Protein AF-A0A9D5B618-F1 (afdb_monomer_lite)

Secondary structure (DSSP, 8-state):
-----HHHHHHHHHS--HHHHHHS-SHHHHHHHHHHHHHHHHHHHSTTS------HHHHHHHHHHHHHHHHHHHS-HHHHHHHHHHHHHTTS--S--S-PPP-HHHHHHHTT--S--HHHHHHHHHHHHHHHTT----HHHHHHHHHHHHHHHHHTT--S-HHHHTT--GGGGS--------

Foldseek 3Di:
DPDLPVVLQLVLQQDDDLVCCLPPNRNVVSLLVQLVVVLVVVCVVCVPDDPDPPPSVVSSVVSSVVSLVVSPVVYPVVSSVVSVVSNVVSVPDPEQPWDADQLVLLLVQQAPDDPPRVSNLVSVLVRLCVRQPDDADDLNSLVSVVVVVVVSSVVSRNPDPVCVNNVPDSCSNHPDDPPDPD

pLDDT: mean 80.84, std 15.53, range [34.25, 95.94]

InterPro domains:
  IPR040336 Uncharacterized GPI-anchored protein At1g61900-lke [PTHR33831] (1-176)
  IPR059003 At1g61900-like, C-terminal [PF26584] (94-167)

Sequence (182 aa):
ERTVNTSKLVEACRTVDPLKECCRPVCRPAIMDAALQISGRQMMINNDNMAGEMNHTDYLNDCKGVVYSYLSKQLSSEVANKAFRILSACKVNKVCPLTFKEPSDVIAVCKNVAAPSPTCCSSLNTYIAETQQKILITNKQAIICATQFGSMLRGGGVMTNVYELCDVDLKDFSIQGIYTYA

Radius of gyration: 23.01 Å; chains: 1; bounding box: 62×46×55 Å

Structure (mmCIF, N/CA/C/O backbone):
data_AF-A0A9D5B618-F1
#
_entry.id   AF-A0A9D5B618-F1
#
loop_
_atom_site.group_PDB
_atom_site.id
_atom_site.type_symbol
_atom_site.label_atom_id
_atom_site.label_alt_id
_atom_site.label_comp_id
_atom_site.label_asym_id
_atom_site.label_entity_id
_atom_site.label_seq_id
_atom_site.pdbx_PDB_ins_code
_atom_site.Cartn_x
_atom_site.Cartn_y
_atom_site.Cartn_z
_atom_site.occupancy
_atom_site.B_iso_or_equiv
_atom_site.auth_seq_id
_atom_site.auth_comp_id
_atom_site.auth_asym_id
_atom_site.auth_atom_id
_atom_site.pdbx_PDB_model_num
ATOM 1 N N . GLU A 1 1 ? 15.362 -16.222 -31.498 1.00 38.94 1 GLU A 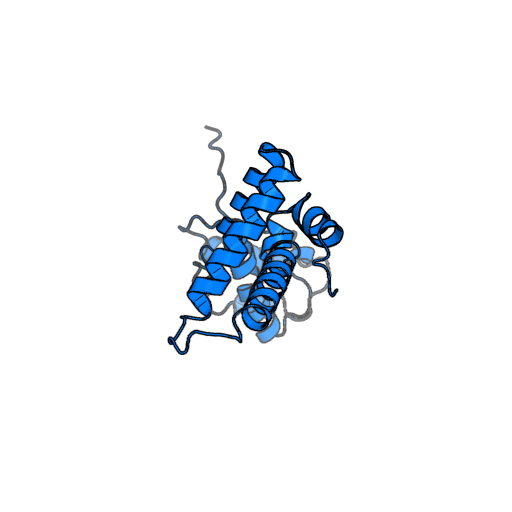N 1
ATOM 2 C CA . GLU A 1 1 ? 15.558 -14.972 -30.737 1.00 38.94 1 GLU A CA 1
ATOM 3 C C . GLU A 1 1 ? 14.492 -14.879 -29.637 1.00 38.94 1 GLU A C 1
ATOM 5 O O . GLU A 1 1 ? 13.318 -14.795 -29.966 1.00 38.94 1 GLU A O 1
ATOM 10 N N . ARG A 1 2 ? 14.825 -15.000 -28.340 1.00 52.00 2 ARG A N 1
ATOM 11 C CA . ARG A 1 2 ? 13.848 -14.701 -27.267 1.00 52.00 2 ARG A CA 1
ATOM 12 C C . ARG A 1 2 ? 13.937 -13.209 -26.965 1.00 52.00 2 ARG A C 1
ATOM 14 O O . ARG A 1 2 ? 14.786 -12.776 -26.188 1.00 52.00 2 ARG A O 1
ATOM 21 N N . THR A 1 3 ? 13.206 -12.416 -27.737 1.00 64.25 3 THR A N 1
ATOM 22 C CA . THR A 1 3 ? 13.201 -10.945 -27.703 1.00 64.25 3 THR A CA 1
ATOM 23 C C . THR A 1 3 ? 12.571 -10.459 -26.406 1.00 64.25 3 THR A C 1
ATOM 25 O O . THR A 1 3 ? 11.516 -10.958 -26.017 1.00 64.25 3 THR A O 1
ATOM 28 N N . VAL A 1 4 ? 13.229 -9.513 -25.721 1.00 77.00 4 VAL A N 1
ATOM 29 C CA . VAL A 1 4 ? 12.628 -8.835 -24.565 1.00 77.00 4 VAL A CA 1
ATOM 30 C C . VAL A 1 4 ? 11.291 -8.274 -25.024 1.00 77.00 4 VAL A C 1
ATOM 32 O O . VAL A 1 4 ? 11.236 -7.552 -26.019 1.00 77.00 4 VAL A O 1
ATOM 35 N N . ASN A 1 5 ? 10.209 -8.634 -24.336 1.00 84.69 5 ASN A N 1
ATOM 36 C CA . ASN A 1 5 ? 8.877 -8.155 -24.684 1.00 84.69 5 ASN A CA 1
ATOM 37 C C . ASN A 1 5 ? 8.730 -6.697 -24.222 1.00 84.69 5 ASN A C 1
ATOM 39 O O . ASN A 1 5 ? 8.208 -6.400 -23.145 1.00 84.69 5 ASN A O 1
ATOM 43 N N . THR A 1 6 ? 9.271 -5.790 -25.031 1.00 86.94 6 THR A N 1
ATOM 44 C CA . THR A 1 6 ? 9.358 -4.362 -24.732 1.00 86.94 6 THR A CA 1
ATOM 45 C C . THR A 1 6 ? 7.990 -3.698 -24.675 1.00 86.94 6 THR A C 1
ATOM 47 O O . THR A 1 6 ? 7.800 -2.804 -23.857 1.00 86.94 6 THR A O 1
ATOM 50 N N . SER A 1 7 ? 7.012 -4.161 -25.460 1.00 89.56 7 SER A N 1
ATOM 51 C CA . SER A 1 7 ? 5.643 -3.641 -25.400 1.00 89.56 7 SER A CA 1
ATOM 52 C C . SER A 1 7 ? 4.991 -3.943 -24.051 1.00 89.56 7 SER A C 1
ATOM 54 O O . SER A 1 7 ? 4.449 -3.036 -23.422 1.00 89.56 7 SER A O 1
ATOM 56 N N . LYS A 1 8 ? 5.126 -5.177 -23.547 1.00 89.75 8 LYS A N 1
ATOM 57 C CA . LYS A 1 8 ? 4.640 -5.555 -22.211 1.00 89.75 8 LYS A CA 1
ATOM 58 C C . LYS A 1 8 ? 5.329 -4.757 -21.100 1.00 89.75 8 LYS A C 1
ATOM 60 O O . LYS A 1 8 ? 4.670 -4.358 -20.145 1.00 89.75 8 LYS A O 1
ATOM 65 N N . LEU A 1 9 ? 6.636 -4.515 -21.223 1.00 93.00 9 LEU A N 1
ATOM 66 C CA . LEU A 1 9 ? 7.404 -3.706 -20.272 1.00 93.00 9 LEU A CA 1
ATOM 67 C C . LEU A 1 9 ? 6.923 -2.247 -20.238 1.00 93.00 9 LEU A C 1
ATOM 69 O O . LEU A 1 9 ? 6.701 -1.699 -19.159 1.00 93.00 9 LEU A O 1
ATOM 73 N N . VAL A 1 10 ? 6.761 -1.621 -21.406 1.00 93.81 10 VAL A N 1
ATOM 74 C CA . VAL A 1 10 ? 6.299 -0.230 -21.508 1.00 93.81 10 VAL A CA 1
ATOM 75 C C . VAL A 1 10 ? 4.887 -0.102 -20.947 1.00 93.81 10 VAL A C 1
ATOM 77 O O . VAL A 1 10 ? 4.643 0.795 -20.145 1.00 93.81 10 VAL A O 1
ATOM 80 N N . GLU A 1 11 ? 3.986 -1.022 -21.293 1.00 93.81 11 GLU A N 1
ATOM 81 C CA . GLU A 1 11 ? 2.605 -0.999 -20.806 1.00 93.81 11 GLU A CA 1
ATOM 82 C C . GLU A 1 11 ? 2.530 -1.159 -19.282 1.00 93.81 11 GLU A C 1
ATOM 84 O O . GLU A 1 11 ? 1.869 -0.373 -18.606 1.00 93.81 11 GLU A O 1
ATOM 89 N N . ALA A 1 12 ? 3.297 -2.097 -18.717 1.00 92.06 12 ALA A N 1
ATOM 90 C CA . ALA A 1 12 ? 3.372 -2.307 -17.272 1.00 92.06 12 ALA A CA 1
ATOM 91 C C . ALA A 1 12 ? 3.808 -1.049 -16.499 1.00 92.06 12 ALA A C 1
ATOM 93 O O . ALA A 1 12 ? 3.385 -0.848 -15.362 1.00 92.06 12 ALA A O 1
ATOM 94 N N . CYS A 1 13 ? 4.651 -0.208 -17.103 1.00 94.00 13 CYS A N 1
ATOM 95 C CA . CYS A 1 13 ? 5.250 0.960 -16.461 1.00 94.00 13 CYS A CA 1
ATOM 96 C C . CYS A 1 13 ? 4.626 2.302 -16.871 1.00 94.00 13 CYS A C 1
ATOM 98 O O . CYS A 1 13 ? 5.032 3.343 -16.353 1.00 94.00 13 CYS A O 1
ATOM 100 N N . ARG A 1 14 ? 3.640 2.302 -17.775 1.00 92.75 14 ARG A N 1
ATOM 101 C CA . ARG A 1 14 ? 3.013 3.522 -18.300 1.00 92.75 14 ARG A CA 1
ATOM 102 C C . ARG A 1 14 ? 2.123 4.214 -17.274 1.00 92.75 14 ARG A C 1
ATOM 104 O O . ARG A 1 14 ? 2.150 5.435 -17.150 1.00 92.75 14 ARG A O 1
ATOM 111 N N . THR A 1 15 ? 1.342 3.437 -16.531 1.00 89.94 15 THR A N 1
ATOM 112 C CA . THR A 1 15 ? 0.422 3.937 -15.502 1.00 89.94 15 THR A CA 1
ATOM 113 C C . THR A 1 15 ? 0.701 3.238 -14.184 1.00 89.94 15 THR A C 1
ATOM 115 O O . THR A 1 15 ? 0.054 2.256 -13.823 1.00 89.94 15 THR A O 1
ATOM 118 N N . VAL A 1 16 ? 1.697 3.744 -13.462 1.00 87.00 16 VAL A N 1
ATOM 119 C CA . VAL A 1 16 ? 2.056 3.208 -12.149 1.00 87.00 16 VAL A CA 1
ATOM 120 C C . VAL A 1 16 ? 1.209 3.897 -11.084 1.00 87.00 16 VAL A C 1
ATOM 122 O O . VAL A 1 16 ? 1.363 5.093 -10.833 1.00 87.00 16 VAL A O 1
ATOM 125 N N . ASP A 1 17 ? 0.311 3.140 -10.459 1.00 86.62 17 ASP A N 1
ATOM 126 C CA . ASP A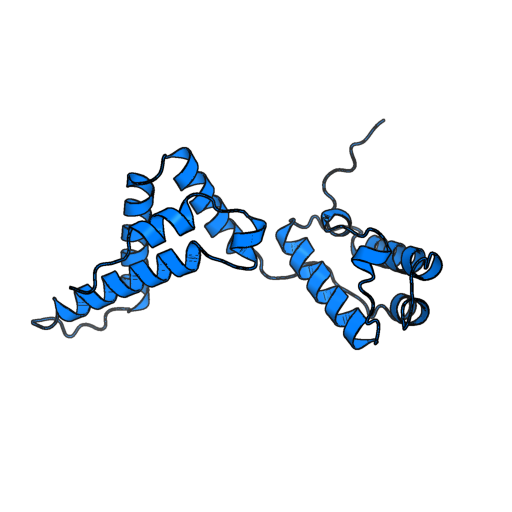 1 17 ? -0.418 3.590 -9.276 1.00 86.62 17 ASP A CA 1
ATOM 127 C C . ASP A 1 17 ? 0.420 3.319 -8.011 1.00 86.62 17 ASP A C 1
ATOM 129 O O . ASP A 1 17 ? 0.904 2.196 -7.844 1.00 86.62 17 ASP A O 1
ATOM 133 N N . PRO A 1 18 ? 0.601 4.300 -7.107 1.00 79.56 18 PRO A N 1
ATOM 134 C CA . PRO A 1 18 ? 1.427 4.125 -5.916 1.00 79.56 18 PRO A CA 1
ATOM 135 C C . PRO A 1 18 ? 0.996 2.974 -5.007 1.00 79.56 18 PRO A C 1
ATOM 137 O O . PRO A 1 18 ? 1.850 2.264 -4.481 1.00 79.56 18 PRO A O 1
ATOM 140 N N . LEU A 1 19 ? -0.309 2.775 -4.809 1.00 74.75 19 LEU A N 1
ATOM 141 C CA . LEU A 1 19 ? -0.816 1.752 -3.896 1.00 74.75 19 LEU A CA 1
ATOM 142 C C . LEU A 1 19 ? -0.730 0.369 -4.539 1.00 74.75 19 LEU A C 1
ATOM 144 O O . LEU A 1 19 ? -0.209 -0.569 -3.931 1.00 74.75 19 LEU A O 1
ATOM 148 N N . LYS A 1 20 ? -1.171 0.250 -5.797 1.00 81.81 20 LYS A N 1
ATOM 149 C CA . LYS A 1 20 ? -1.096 -1.005 -6.549 1.00 81.81 20 LYS A CA 1
ATOM 150 C C . LYS A 1 20 ? 0.348 -1.440 -6.730 1.00 81.81 20 LYS A C 1
ATOM 152 O O . LYS A 1 20 ? 0.655 -2.579 -6.415 1.00 81.81 20 LYS A O 1
ATOM 157 N N . GLU A 1 21 ? 1.251 -0.552 -7.137 1.00 84.88 21 GLU A N 1
ATOM 158 C CA . GLU A 1 21 ? 2.647 -0.930 -7.369 1.00 84.88 21 GLU A CA 1
ATOM 159 C C . GLU A 1 21 ? 3.368 -1.328 -6.073 1.00 84.88 21 GLU A C 1
ATOM 161 O O . GLU A 1 21 ? 4.253 -2.179 -6.088 1.00 84.88 21 GLU A O 1
ATOM 166 N N . CYS A 1 22 ? 2.984 -0.769 -4.924 1.00 79.75 22 CYS A N 1
ATOM 167 C CA . CYS A 1 22 ? 3.590 -1.146 -3.650 1.00 79.75 22 CYS A CA 1
ATOM 168 C C . CYS A 1 22 ? 3.033 -2.462 -3.071 1.00 79.75 22 CYS A C 1
ATOM 170 O O . CYS A 1 22 ? 3.770 -3.154 -2.366 1.00 79.75 22 CYS A O 1
ATOM 172 N N . CYS A 1 23 ? 1.771 -2.814 -3.345 1.00 75.38 23 CYS A N 1
ATOM 173 C CA . CYS A 1 23 ? 1.101 -3.990 -2.767 1.00 75.38 23 CYS A CA 1
ATOM 174 C C . CYS A 1 23 ? 0.987 -5.185 -3.732 1.00 75.38 23 CYS A C 1
ATOM 176 O O . CYS A 1 23 ? 1.040 -6.335 -3.303 1.00 75.38 23 CYS A O 1
ATOM 178 N N . ARG A 1 24 ? 0.812 -4.923 -5.028 1.00 82.12 24 ARG A N 1
ATOM 179 C CA . ARG A 1 24 ? 0.663 -5.892 -6.126 1.00 82.12 24 ARG A CA 1
ATOM 180 C C . ARG A 1 24 ? 1.450 -5.383 -7.347 1.00 82.12 24 ARG A C 1
ATOM 182 O O . ARG A 1 24 ? 0.848 -4.889 -8.300 1.00 82.12 24 ARG A O 1
ATOM 189 N N . PRO A 1 25 ? 2.791 -5.443 -7.290 1.00 84.06 25 PRO A N 1
ATOM 190 C CA . PRO A 1 25 ? 3.656 -4.770 -8.253 1.00 84.06 25 PRO A CA 1
ATOM 191 C C . PRO A 1 25 ? 3.517 -5.368 -9.658 1.00 84.06 25 PRO A C 1
ATOM 193 O O . PRO A 1 25 ? 3.459 -6.588 -9.807 1.00 84.06 25 PRO A O 1
ATOM 196 N N . VAL A 1 26 ? 3.517 -4.513 -10.685 1.00 90.19 26 VAL A N 1
ATOM 197 C CA . VAL A 1 26 ? 3.439 -4.924 -12.101 1.00 90.19 26 VAL A CA 1
ATOM 198 C C . VAL A 1 26 ? 4.614 -4.367 -12.900 1.00 90.19 26 VAL A C 1
ATOM 200 O O . VAL A 1 26 ? 5.251 -5.109 -13.650 1.00 90.19 26 VAL A O 1
ATOM 203 N N . CYS A 1 27 ? 4.973 -3.097 -12.697 1.00 92.88 27 CYS A N 1
ATOM 204 C CA . CYS A 1 27 ? 6.100 -2.481 -13.398 1.00 92.88 27 CYS A CA 1
ATOM 205 C C . CYS A 1 27 ? 7.448 -3.011 -12.887 1.00 92.88 27 CYS A C 1
ATOM 207 O O . CYS A 1 27 ? 8.338 -3.346 -13.669 1.00 92.88 27 CYS A O 1
ATOM 209 N N . ARG A 1 28 ? 7.615 -3.147 -11.567 1.00 88.94 28 ARG A N 1
ATOM 210 C CA . ARG A 1 28 ? 8.873 -3.606 -10.963 1.00 88.94 28 ARG A CA 1
ATOM 211 C C . ARG A 1 28 ? 9.274 -5.029 -11.381 1.00 88.94 28 ARG A C 1
ATOM 213 O O . ARG A 1 28 ? 10.452 -5.210 -11.694 1.00 88.94 28 ARG A O 1
ATOM 220 N N . PRO A 1 29 ? 8.366 -6.028 -11.407 1.00 89.88 29 PRO A N 1
ATOM 221 C CA . PRO A 1 29 ? 8.671 -7.356 -11.921 1.00 89.88 29 PRO A CA 1
ATOM 222 C C . PRO A 1 29 ? 8.985 -7.312 -13.413 1.00 89.88 29 PRO A C 1
ATOM 224 O O . PRO A 1 29 ? 9.976 -7.898 -13.818 1.00 89.88 29 PRO A O 1
ATOM 227 N N . ALA A 1 30 ? 8.243 -6.531 -14.210 1.00 92.50 30 ALA A N 1
ATOM 228 C CA . ALA A 1 30 ? 8.526 -6.387 -15.638 1.00 92.50 30 ALA A CA 1
ATOM 229 C C . ALA A 1 30 ? 9.938 -5.829 -15.908 1.00 92.50 30 ALA A C 1
ATOM 231 O O . ALA A 1 30 ? 10.639 -6.328 -16.787 1.00 92.50 30 ALA A O 1
ATOM 232 N N . ILE A 1 31 ? 10.387 -4.839 -15.125 1.00 92.69 31 ILE A N 1
ATOM 233 C CA . ILE A 1 31 ? 11.759 -4.308 -15.194 1.00 92.69 31 ILE A CA 1
ATOM 234 C C . ILE A 1 31 ? 12.786 -5.388 -14.843 1.00 92.69 31 ILE A C 1
ATOM 236 O O . ILE A 1 31 ? 13.811 -5.500 -15.515 1.00 92.69 31 ILE A O 1
ATOM 240 N N . MET A 1 32 ? 12.530 -6.174 -13.794 1.00 89.44 32 MET A N 1
ATOM 241 C CA . MET A 1 32 ? 13.447 -7.230 -13.364 1.00 89.44 32 MET A CA 1
ATOM 242 C C . MET A 1 32 ? 13.528 -8.362 -14.392 1.00 89.44 32 MET A C 1
ATOM 244 O O . MET A 1 32 ? 14.625 -8.783 -14.740 1.00 89.44 32 MET A O 1
ATOM 248 N N . ASP A 1 33 ? 12.391 -8.799 -14.927 1.00 89.44 33 ASP A N 1
ATOM 249 C CA . ASP A 1 33 ? 12.313 -9.825 -15.966 1.00 89.44 33 ASP A CA 1
ATOM 250 C C . ASP A 1 33 ? 13.057 -9.385 -17.231 1.00 89.44 33 ASP A C 1
ATOM 252 O O . ASP A 1 33 ? 13.809 -10.164 -17.816 1.00 89.44 33 ASP A O 1
ATOM 256 N N . ALA A 1 34 ? 12.895 -8.122 -17.637 1.00 90.88 34 ALA A N 1
ATOM 257 C CA . ALA A 1 34 ? 13.631 -7.558 -18.763 1.00 90.88 34 ALA A CA 1
ATOM 258 C C . ALA A 1 34 ? 15.143 -7.521 -18.490 1.00 90.88 34 ALA A C 1
ATOM 260 O O . ALA A 1 34 ? 15.928 -7.926 -19.346 1.00 90.88 34 ALA A O 1
ATOM 261 N N . ALA A 1 35 ? 15.558 -7.099 -17.292 1.00 89.62 35 ALA A N 1
ATOM 262 C CA . ALA A 1 35 ? 16.967 -7.066 -16.912 1.00 89.62 35 ALA A CA 1
ATOM 263 C C . ALA A 1 35 ? 17.595 -8.469 -16.862 1.00 89.62 35 ALA A C 1
ATOM 265 O O . ALA A 1 35 ? 18.716 -8.639 -17.330 1.00 89.62 35 ALA A O 1
ATOM 266 N N . LEU A 1 36 ? 16.864 -9.476 -16.370 1.00 86.19 36 LEU A N 1
ATOM 267 C CA . LEU A 1 36 ? 17.291 -10.881 -16.364 1.00 86.19 36 LEU A CA 1
ATOM 268 C C . LEU A 1 36 ? 17.427 -11.452 -17.780 1.00 86.19 36 LEU A C 1
ATOM 270 O O . LEU A 1 36 ? 18.352 -12.206 -18.068 1.00 86.19 36 LEU A O 1
ATOM 274 N N . GLN A 1 37 ? 16.524 -11.087 -18.691 1.00 85.81 37 GLN A N 1
ATOM 275 C CA . GLN A 1 37 ? 16.628 -11.502 -20.091 1.00 85.81 37 GLN A CA 1
ATOM 276 C C . GLN A 1 37 ? 17.826 -10.853 -20.797 1.00 85.81 37 GLN A C 1
ATOM 278 O O . GLN A 1 37 ? 18.470 -11.501 -21.623 1.00 85.81 37 GLN A O 1
ATOM 283 N N . ILE A 1 38 ? 18.145 -9.598 -20.470 1.00 84.44 38 ILE A N 1
ATOM 284 C CA . ILE A 1 38 ? 19.339 -8.907 -20.976 1.00 84.44 38 ILE A CA 1
ATOM 285 C C . ILE A 1 38 ? 20.605 -9.543 -20.392 1.00 84.44 38 ILE A C 1
ATOM 287 O O . ILE A 1 38 ? 21.522 -9.864 -21.147 1.00 84.44 38 ILE A O 1
ATOM 291 N N . SER A 1 39 ? 20.639 -9.799 -19.081 1.00 81.88 39 SER A N 1
ATOM 292 C CA . SER A 1 39 ? 21.816 -10.385 -18.436 1.00 81.88 39 SER A CA 1
ATOM 293 C C . SER A 1 39 ? 22.093 -11.809 -18.928 1.00 81.88 39 SER A C 1
ATOM 295 O O . SER A 1 39 ? 23.237 -12.151 -19.230 1.00 81.88 39 SER A O 1
ATOM 297 N N . GLY A 1 40 ? 21.040 -12.615 -19.110 1.00 72.75 40 GLY A N 1
ATOM 298 C CA . GLY A 1 40 ? 21.126 -13.956 -19.685 1.00 72.75 40 GLY A CA 1
ATOM 299 C C . GLY A 1 40 ? 21.570 -13.970 -21.153 1.00 72.75 40 GLY A C 1
ATOM 300 O O . GLY A 1 40 ? 22.253 -14.903 -21.568 1.00 72.75 40 GLY A O 1
ATOM 301 N N . ARG A 1 41 ? 21.246 -12.932 -21.942 1.00 63.31 41 ARG A N 1
ATOM 302 C CA . ARG A 1 41 ? 21.767 -12.779 -23.314 1.00 63.31 41 ARG A CA 1
ATOM 303 C C . ARG A 1 41 ? 23.274 -12.538 -23.326 1.00 63.31 41 ARG A C 1
ATOM 305 O O . ARG A 1 41 ? 23.953 -13.122 -24.162 1.00 63.31 41 ARG A O 1
ATOM 312 N N . GLN A 1 42 ? 23.804 -11.727 -22.411 1.00 55.69 42 GLN A N 1
ATOM 313 C CA . GLN A 1 42 ? 25.236 -11.426 -22.411 1.00 55.69 42 GLN A CA 1
ATOM 314 C C . GLN A 1 42 ? 26.094 -12.611 -21.954 1.00 55.69 42 GLN A C 1
ATOM 316 O O . GLN A 1 42 ? 27.164 -12.826 -22.514 1.00 55.69 42 GLN A O 1
ATOM 321 N N . MET A 1 43 ? 25.625 -13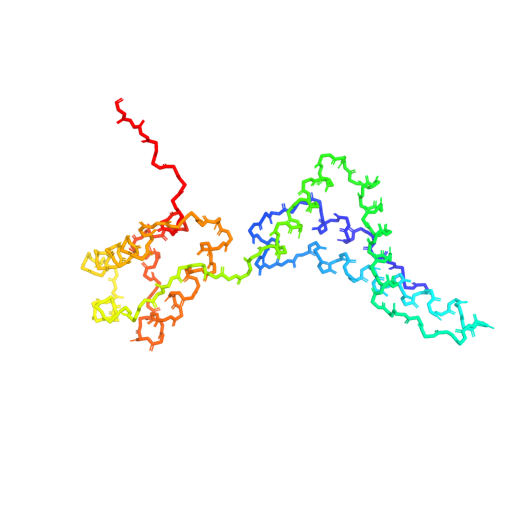.425 -20.999 1.00 54.69 43 MET A N 1
ATOM 322 C CA . MET A 1 43 ? 26.364 -14.628 -20.583 1.00 54.69 43 MET A CA 1
ATOM 323 C C . MET A 1 43 ? 26.531 -15.651 -21.717 1.00 54.69 43 MET A C 1
ATOM 325 O O . MET A 1 43 ? 27.532 -16.354 -21.757 1.00 54.69 43 MET A O 1
ATOM 329 N N . MET A 1 44 ? 25.604 -15.682 -22.680 1.00 53.66 44 MET A N 1
ATOM 330 C CA . MET A 1 44 ? 25.720 -16.514 -23.887 1.00 53.66 44 MET A CA 1
ATOM 331 C C . MET A 1 44 ? 26.673 -15.919 -24.940 1.00 53.66 44 MET A C 1
ATOM 333 O O . MET A 1 44 ? 27.205 -16.660 -25.758 1.00 53.66 44 MET A O 1
ATOM 337 N N . ILE A 1 45 ? 26.883 -14.596 -24.934 1.00 55.94 45 ILE A N 1
ATOM 338 C CA . ILE A 1 45 ? 27.782 -13.880 -25.860 1.00 55.94 45 ILE A CA 1
ATOM 339 C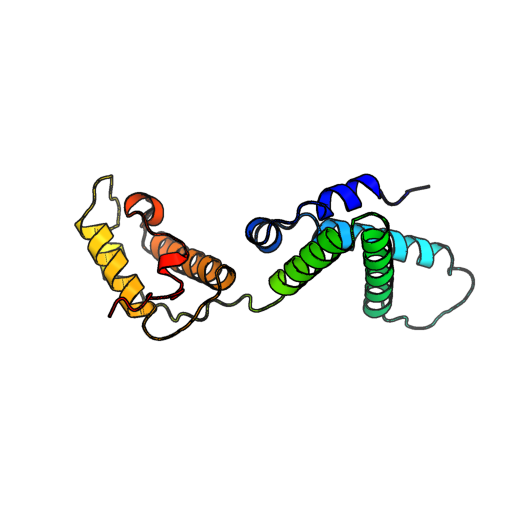 C . ILE A 1 45 ? 29.231 -13.889 -25.343 1.00 55.94 45 ILE A C 1
ATOM 341 O O . ILE A 1 45 ? 30.165 -13.951 -26.134 1.00 55.94 45 ILE A O 1
ATOM 345 N N . ASN A 1 46 ? 29.430 -13.868 -24.022 1.00 54.44 46 ASN A N 1
ATOM 346 C CA . ASN A 1 46 ? 30.751 -13.811 -23.386 1.00 54.44 46 ASN A CA 1
ATOM 347 C C . ASN A 1 46 ? 31.389 -15.196 -23.135 1.00 54.44 46 ASN A C 1
ATOM 349 O O . ASN A 1 46 ? 32.397 -15.282 -22.435 1.00 54.44 46 ASN A O 1
ATOM 353 N N . ASN A 1 47 ? 30.830 -16.281 -23.684 1.00 51.84 47 ASN A N 1
ATOM 354 C CA . ASN A 1 47 ? 31.299 -17.647 -23.420 1.00 51.84 47 ASN A CA 1
ATOM 355 C C . ASN A 1 47 ? 32.686 -17.967 -24.021 1.00 51.84 47 ASN A C 1
ATOM 357 O O . ASN A 1 47 ? 33.225 -19.034 -23.748 1.00 51.84 47 ASN A O 1
ATOM 361 N N . ASP A 1 48 ? 33.272 -17.054 -24.805 1.00 51.56 48 ASP A N 1
ATOM 362 C CA . ASP A 1 48 ? 34.570 -17.279 -25.446 1.00 51.56 48 ASP A CA 1
ATOM 363 C C . ASP A 1 48 ? 35.776 -16.769 -24.661 1.00 51.56 48 ASP A C 1
ATOM 365 O O . ASP A 1 48 ? 36.876 -17.167 -25.009 1.00 51.56 48 ASP A O 1
ATOM 369 N N . ASN A 1 49 ? 35.632 -15.943 -23.618 1.00 52.25 49 ASN A N 1
ATOM 370 C CA . ASN A 1 49 ? 36.738 -15.565 -22.724 1.00 52.25 49 ASN A CA 1
ATOM 371 C C . ASN A 1 49 ? 36.196 -14.759 -21.537 1.00 52.25 49 ASN A C 1
ATOM 373 O O . ASN A 1 49 ? 35.671 -13.673 -21.764 1.00 52.25 49 ASN A O 1
ATOM 377 N N . MET A 1 50 ? 36.371 -15.253 -20.303 1.00 48.53 50 MET A N 1
ATOM 378 C CA . MET A 1 50 ? 36.692 -14.498 -19.066 1.00 48.53 50 MET A CA 1
ATOM 379 C C . MET A 1 50 ? 36.238 -15.290 -17.829 1.00 48.53 50 MET A C 1
ATOM 381 O O . MET A 1 50 ? 35.128 -15.141 -17.323 1.00 48.53 50 MET A O 1
ATOM 385 N N . ALA A 1 51 ? 37.153 -16.113 -17.314 1.00 45.34 51 ALA A N 1
ATOM 386 C CA . ALA A 1 51 ? 37.095 -16.710 -15.984 1.00 45.34 51 ALA A CA 1
ATOM 387 C C . ALA A 1 51 ? 37.446 -15.658 -14.911 1.00 45.34 51 ALA A C 1
ATOM 389 O O . ALA A 1 51 ? 38.507 -15.708 -14.293 1.00 45.34 51 ALA A O 1
ATOM 390 N N . GLY A 1 52 ? 36.573 -14.668 -14.734 1.00 49.62 52 GLY A N 1
ATOM 391 C CA . GLY A 1 52 ? 36.607 -13.733 -13.612 1.00 49.62 52 GLY A CA 1
ATOM 392 C C . GLY A 1 52 ? 35.311 -13.864 -12.827 1.00 49.62 52 GLY A C 1
ATOM 393 O O . GLY A 1 52 ? 34.241 -13.929 -13.426 1.00 49.62 52 GLY A O 1
ATOM 394 N N . GLU A 1 53 ? 35.401 -13.931 -11.502 1.00 50.38 53 GLU A N 1
ATOM 395 C CA . GLU A 1 53 ? 34.263 -13.974 -10.582 1.00 50.38 53 GLU A CA 1
ATOM 396 C C . GLU A 1 53 ? 33.449 -12.670 -10.703 1.00 50.38 53 GLU A C 1
ATOM 398 O O . GLU A 1 53 ? 33.628 -11.709 -9.961 1.00 50.38 53 GLU A O 1
ATOM 403 N N . MET A 1 54 ? 32.599 -12.585 -11.729 1.00 57.09 54 MET A N 1
ATOM 404 C CA . MET A 1 54 ? 31.694 -11.460 -11.923 1.00 57.09 54 MET A CA 1
ATOM 405 C C . MET A 1 54 ? 30.638 -11.514 -10.824 1.00 57.09 54 MET A C 1
ATOM 407 O O . MET A 1 54 ? 29.845 -12.457 -10.771 1.00 57.09 54 MET A O 1
ATOM 411 N N . ASN A 1 55 ? 30.578 -10.475 -9.987 1.00 61.62 55 ASN A N 1
ATOM 412 C CA . ASN A 1 55 ? 29.461 -10.258 -9.074 1.00 61.62 55 ASN A CA 1
ATOM 413 C C . ASN A 1 55 ? 28.159 -10.195 -9.881 1.00 61.62 55 ASN A C 1
ATOM 415 O O . ASN A 1 55 ? 27.791 -9.163 -10.445 1.00 61.62 55 ASN A O 1
ATOM 419 N N . HIS A 1 56 ? 27.442 -11.316 -9.924 1.00 65.31 56 HIS A N 1
ATOM 420 C CA . HIS A 1 56 ? 26.205 -11.482 -10.686 1.00 65.31 56 HIS A CA 1
ATOM 421 C C . HIS A 1 56 ? 25.158 -10.403 -10.342 1.00 65.31 56 HIS A C 1
ATOM 423 O O . HIS A 1 56 ? 24.376 -9.974 -11.191 1.00 65.31 56 HIS A O 1
ATOM 429 N N . THR A 1 57 ? 25.196 -9.914 -9.101 1.00 67.94 57 THR A N 1
ATOM 430 C CA . THR A 1 57 ? 24.350 -8.832 -8.589 1.00 67.94 57 THR A CA 1
ATOM 431 C C . THR A 1 57 ? 24.660 -7.472 -9.221 1.00 67.94 57 THR A C 1
ATOM 433 O O . THR A 1 57 ? 23.724 -6.757 -9.580 1.00 67.94 57 THR A O 1
ATOM 436 N N . ASP A 1 58 ? 25.936 -7.111 -9.378 1.00 73.25 58 ASP A N 1
ATOM 437 C CA . ASP A 1 58 ? 26.345 -5.815 -9.944 1.00 73.25 58 ASP A CA 1
ATOM 438 C C . ASP A 1 58 ? 25.975 -5.752 -11.426 1.00 73.25 58 ASP A C 1
ATOM 440 O O . ASP A 1 58 ? 25.322 -4.814 -11.881 1.00 73.25 58 ASP A O 1
ATOM 444 N N . TYR A 1 59 ? 26.232 -6.845 -12.139 1.00 78.62 59 TYR A N 1
ATOM 445 C CA . TYR A 1 59 ? 25.889 -6.971 -13.548 1.00 78.62 59 TYR A CA 1
ATOM 446 C C . TYR A 1 59 ? 24.374 -6.897 -13.818 1.00 78.62 59 TYR A C 1
ATOM 448 O O . TYR A 1 59 ? 23.912 -6.245 -14.761 1.00 78.62 59 TYR A O 1
ATOM 456 N N . LEU A 1 60 ? 23.562 -7.531 -12.966 1.00 81.88 60 LEU A N 1
ATOM 457 C CA . LEU A 1 60 ? 22.107 -7.420 -13.047 1.00 81.88 60 LEU A CA 1
ATOM 458 C C . LEU A 1 60 ? 21.631 -5.984 -12.771 1.00 81.88 60 LEU A C 1
ATOM 460 O O . LEU A 1 60 ? 20.672 -5.523 -13.395 1.00 81.88 60 LEU A O 1
ATOM 464 N N . ASN A 1 61 ? 22.282 -5.262 -11.856 1.00 82.94 61 ASN A N 1
ATOM 465 C CA . ASN A 1 61 ? 21.957 -3.863 -11.579 1.00 82.94 61 ASN A CA 1
ATOM 466 C C . ASN A 1 61 ? 22.269 -2.951 -12.772 1.00 82.94 61 ASN A C 1
ATOM 468 O O . ASN A 1 61 ? 21.438 -2.097 -13.094 1.00 82.94 61 ASN A O 1
ATOM 472 N N . ASP A 1 62 ? 23.371 -3.186 -13.481 1.00 86.31 62 ASP A N 1
ATOM 473 C CA . ASP A 1 62 ? 23.691 -2.469 -14.720 1.00 86.31 62 ASP A CA 1
ATOM 474 C C . ASP A 1 62 ? 22.637 -2.723 -15.804 1.00 86.31 62 ASP A C 1
ATOM 476 O O . ASP A 1 62 ? 22.122 -1.787 -16.424 1.00 86.31 62 ASP A O 1
ATOM 480 N N . CYS A 1 63 ? 22.213 -3.982 -15.969 1.00 89.69 63 CYS A N 1
ATOM 481 C CA . CYS A 1 63 ? 21.137 -4.342 -16.896 1.00 89.69 63 CYS A CA 1
ATOM 482 C C . CYS A 1 63 ? 19.815 -3.649 -16.534 1.00 89.69 63 CYS A C 1
ATOM 484 O O . CYS A 1 63 ? 19.079 -3.206 -17.417 1.00 89.69 63 CYS A O 1
ATOM 486 N N . LYS A 1 64 ? 19.513 -3.483 -15.240 1.00 90.69 64 LYS A N 1
ATOM 487 C CA . LYS A 1 64 ? 18.360 -2.679 -14.803 1.00 90.69 64 LYS A CA 1
ATOM 488 C C . LYS A 1 64 ? 18.524 -1.215 -15.198 1.00 90.69 64 LYS A C 1
ATOM 490 O O . LYS A 1 64 ? 17.547 -0.616 -15.639 1.00 90.69 64 LYS A O 1
ATOM 495 N N . GLY A 1 65 ? 19.729 -0.653 -15.089 1.00 90.44 65 GLY A N 1
ATOM 496 C CA . GLY A 1 65 ? 20.057 0.688 -15.584 1.00 90.44 65 GLY A CA 1
ATOM 497 C C . GLY A 1 65 ? 19.708 0.868 -17.064 1.00 90.44 65 GLY A C 1
ATOM 498 O O . GLY A 1 65 ? 19.026 1.827 -17.423 1.00 90.44 65 GLY A O 1
ATOM 499 N N . VAL A 1 66 ? 20.058 -0.111 -17.903 1.00 91.69 66 VAL A N 1
ATOM 500 C CA . VAL A 1 66 ? 19.694 -0.132 -19.332 1.00 91.69 66 VAL A CA 1
ATOM 501 C C . VAL A 1 66 ? 18.175 -0.143 -19.531 1.00 91.69 66 VAL A C 1
ATOM 503 O O . VAL A 1 66 ? 17.653 0.615 -20.352 1.00 91.69 66 VAL A O 1
ATOM 506 N N . VAL A 1 67 ? 17.446 -0.957 -18.761 1.00 94.00 67 VAL A N 1
ATOM 507 C CA . VAL A 1 67 ? 15.975 -1.007 -18.815 1.00 94.00 67 VAL A CA 1
ATOM 508 C C . VAL A 1 67 ? 15.357 0.338 -18.420 1.00 94.00 67 VAL A C 1
ATOM 510 O O . VAL A 1 67 ? 14.435 0.808 -19.088 1.00 94.00 67 VAL A O 1
ATOM 513 N N . TYR A 1 68 ? 15.887 0.998 -17.386 1.00 93.94 68 TYR A N 1
ATOM 514 C CA . TYR A 1 68 ? 15.453 2.340 -16.991 1.00 93.94 68 TYR A CA 1
ATOM 515 C C . TYR A 1 68 ? 15.701 3.366 -18.101 1.00 93.94 68 TYR A C 1
ATOM 517 O O . TYR A 1 68 ? 14.792 4.121 -18.441 1.00 93.94 68 TYR A O 1
ATOM 525 N N . SER A 1 69 ? 16.886 3.365 -18.720 1.00 93.75 69 SER A N 1
ATOM 526 C CA . SER A 1 69 ? 17.182 4.244 -19.857 1.00 93.75 69 SER A CA 1
ATOM 527 C C . SER A 1 69 ? 16.256 3.993 -21.048 1.00 93.75 69 SER A C 1
ATOM 529 O O . SER A 1 69 ? 15.846 4.942 -21.714 1.00 93.75 69 SER A O 1
ATOM 531 N N . TYR A 1 70 ? 15.906 2.733 -21.318 1.00 94.25 70 TYR A N 1
ATOM 532 C CA . TYR A 1 70 ? 14.945 2.385 -22.361 1.00 94.25 70 TYR A CA 1
ATOM 533 C C . TYR A 1 70 ? 13.550 2.942 -22.053 1.00 94.25 70 TYR A C 1
ATOM 535 O O . TYR A 1 70 ? 12.960 3.607 -22.902 1.00 94.25 70 TYR A O 1
ATOM 543 N N . LEU A 1 71 ? 13.047 2.748 -20.831 1.00 94.44 71 LEU A N 1
ATOM 544 C CA . LEU A 1 71 ? 11.752 3.282 -20.400 1.00 94.44 71 LEU A CA 1
ATOM 545 C C . LEU A 1 71 ? 11.690 4.813 -20.504 1.00 94.44 71 LEU A C 1
ATOM 547 O O . LEU A 1 71 ? 10.699 5.336 -21.006 1.00 94.44 71 LEU A O 1
ATOM 551 N N . SER A 1 72 ? 12.757 5.523 -20.123 1.00 94.06 72 SER A N 1
ATOM 552 C CA . SER A 1 72 ? 12.849 6.985 -20.275 1.00 94.06 72 SER A CA 1
ATOM 553 C C . SER A 1 72 ? 12.798 7.459 -21.727 1.00 94.06 72 SER A C 1
ATOM 555 O O . SER A 1 72 ? 12.405 8.592 -21.978 1.00 94.06 72 SER A O 1
ATOM 557 N N . LYS A 1 73 ? 13.221 6.620 -22.682 1.00 93.88 73 LYS A N 1
ATOM 558 C CA . LYS A 1 73 ? 13.139 6.926 -24.118 1.00 93.88 73 LYS A CA 1
ATOM 559 C C . LYS A 1 73 ? 11.755 6.638 -24.704 1.00 93.88 73 LYS A C 1
ATOM 561 O O . LYS A 1 73 ? 11.376 7.283 -25.672 1.00 93.88 73 LYS A O 1
ATOM 566 N N . GLN A 1 74 ? 11.036 5.652 -24.165 1.00 94.44 74 GLN A N 1
ATOM 567 C CA . GLN A 1 74 ? 9.723 5.233 -24.678 1.00 94.44 74 GLN A CA 1
ATOM 568 C C . GLN A 1 74 ? 8.555 6.015 -24.069 1.00 94.44 74 GLN A C 1
ATOM 570 O O . GLN A 1 74 ? 7.527 6.208 -24.714 1.00 94.44 74 GLN A O 1
ATOM 575 N N . LEU A 1 75 ? 8.688 6.432 -22.812 1.00 92.44 75 LEU A N 1
ATOM 576 C CA . LEU A 1 75 ? 7.678 7.192 -22.084 1.00 92.44 75 LEU A CA 1
ATOM 577 C C . LEU A 1 75 ? 8.014 8.686 -22.130 1.00 92.44 75 LEU A C 1
ATOM 579 O O . LEU A 1 75 ? 9.166 9.071 -22.323 1.00 92.44 75 LEU A O 1
ATOM 583 N N . SER A 1 76 ? 7.020 9.549 -21.908 1.00 93.75 76 SER A N 1
ATOM 584 C CA . SER A 1 76 ? 7.311 10.967 -21.687 1.00 93.75 76 SER A CA 1
ATOM 585 C C . SER A 1 76 ? 8.123 11.143 -20.399 1.00 93.75 76 SER A C 1
ATOM 587 O O . SER A 1 76 ? 7.974 10.370 -19.448 1.00 93.75 76 SER A O 1
ATOM 589 N N . SER A 1 77 ? 8.960 12.183 -20.348 1.00 91.19 77 SER A N 1
ATOM 590 C CA . SER A 1 77 ? 9.801 12.483 -19.178 1.00 91.19 77 SER A CA 1
ATOM 591 C C . SER A 1 77 ? 8.983 12.560 -17.881 1.00 91.19 77 SER A C 1
ATOM 593 O O . SER A 1 77 ? 9.372 11.994 -16.862 1.00 91.19 77 SER A O 1
ATOM 595 N N . GLU A 1 78 ? 7.801 13.181 -17.926 1.00 92.00 78 GLU A N 1
ATOM 596 C CA . GLU A 1 78 ? 6.891 13.259 -16.779 1.00 92.00 78 GLU A CA 1
ATOM 597 C C . GLU A 1 78 ? 6.430 11.871 -16.304 1.00 92.00 78 GLU A C 1
ATOM 599 O O . GLU A 1 78 ? 6.530 11.554 -15.116 1.00 92.00 78 GLU A O 1
ATOM 604 N N . VAL A 1 79 ? 5.968 11.023 -17.229 1.00 92.56 79 VAL A N 1
ATOM 605 C CA . VAL A 1 79 ? 5.460 9.679 -16.915 1.00 92.56 79 VAL A CA 1
ATOM 606 C C . VAL A 1 79 ? 6.578 8.789 -16.374 1.00 92.56 79 VAL A C 1
ATOM 608 O O . VAL A 1 79 ? 6.395 8.145 -15.340 1.00 92.56 79 VAL A O 1
ATOM 611 N N . ALA A 1 80 ? 7.751 8.798 -17.014 1.00 92.31 80 ALA A N 1
ATOM 612 C CA . ALA A 1 80 ? 8.915 8.032 -16.575 1.00 92.31 80 ALA A CA 1
ATOM 613 C C . ALA A 1 80 ? 9.369 8.454 -15.167 1.00 92.31 80 ALA A C 1
ATOM 615 O O . ALA A 1 80 ? 9.495 7.614 -14.275 1.00 92.31 80 ALA A O 1
ATOM 616 N N . ASN A 1 81 ? 9.525 9.760 -14.925 1.00 91.50 81 ASN A N 1
ATOM 617 C CA . ASN A 1 81 ? 9.942 10.280 -13.622 1.00 91.50 81 ASN 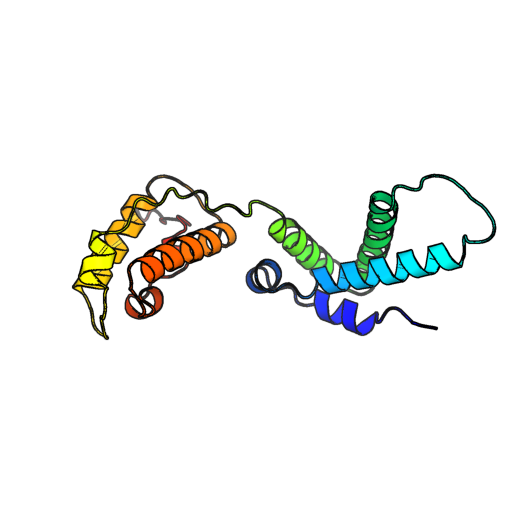A CA 1
ATOM 618 C C . ASN A 1 81 ? 8.933 9.947 -12.518 1.00 91.50 81 ASN A C 1
ATOM 620 O O . ASN A 1 81 ? 9.322 9.530 -11.423 1.00 91.50 81 ASN A O 1
ATOM 624 N N . LYS A 1 82 ? 7.630 10.078 -12.801 1.00 91.56 82 LYS A N 1
ATOM 625 C CA . LYS A 1 82 ? 6.571 9.695 -11.861 1.00 91.56 82 LYS A CA 1
ATOM 626 C C . LYS A 1 82 ? 6.635 8.203 -11.535 1.00 91.56 82 LYS A C 1
ATOM 628 O O . LYS A 1 82 ? 6.627 7.852 -10.354 1.00 91.56 82 LYS A O 1
ATOM 633 N N . ALA A 1 83 ? 6.751 7.341 -12.546 1.00 91.00 83 ALA A N 1
ATOM 634 C CA . ALA A 1 83 ? 6.879 5.898 -12.365 1.00 91.00 83 ALA A CA 1
ATOM 635 C C . ALA A 1 83 ? 8.105 5.546 -11.508 1.00 91.00 83 ALA A C 1
ATOM 637 O O . ALA A 1 83 ? 7.983 4.824 -10.519 1.00 91.00 83 ALA A O 1
ATOM 638 N N . PHE A 1 84 ? 9.276 6.112 -11.809 1.00 92.12 84 PHE A N 1
ATOM 639 C CA . PHE A 1 84 ? 10.507 5.832 -11.063 1.00 92.12 84 PHE A CA 1
ATOM 640 C C . PHE A 1 84 ? 10.440 6.308 -9.612 1.00 92.12 84 PHE A C 1
ATOM 642 O O . PHE A 1 84 ? 10.875 5.585 -8.713 1.00 92.12 84 PHE A O 1
ATOM 649 N N . ARG A 1 85 ? 9.831 7.474 -9.361 1.00 87.75 85 ARG A N 1
ATOM 650 C CA . ARG A 1 85 ? 9.593 7.978 -8.001 1.00 87.75 85 ARG A CA 1
ATOM 651 C C . ARG A 1 85 ? 8.679 7.050 -7.201 1.00 87.75 85 ARG A C 1
ATOM 653 O O . ARG A 1 85 ? 8.909 6.829 -6.016 1.00 87.75 85 ARG A O 1
ATOM 660 N N . ILE A 1 86 ? 7.653 6.487 -7.833 1.00 86.88 86 ILE A N 1
ATOM 661 C CA . ILE A 1 86 ? 6.758 5.524 -7.182 1.00 86.88 86 ILE A CA 1
ATOM 662 C C . ILE A 1 86 ? 7.500 4.217 -6.877 1.00 86.88 86 ILE A C 1
ATOM 664 O O . ILE A 1 86 ? 7.466 3.735 -5.746 1.00 86.88 86 ILE A O 1
ATOM 668 N N . LEU A 1 87 ? 8.239 3.673 -7.847 1.00 87.12 87 LEU A N 1
ATOM 669 C CA . LEU A 1 87 ? 9.018 2.441 -7.679 1.00 87.12 87 LEU A CA 1
ATOM 670 C C . LEU A 1 87 ? 10.074 2.548 -6.566 1.00 87.12 87 LEU A C 1
ATOM 672 O O . LEU A 1 87 ? 10.340 1.565 -5.858 1.00 87.12 87 LEU A O 1
ATOM 676 N N . SER A 1 88 ? 10.689 3.725 -6.409 1.00 82.06 88 SER A N 1
ATOM 677 C CA . SER A 1 88 ? 11.639 4.000 -5.329 1.00 82.06 88 SER A CA 1
ATOM 678 C C . SER A 1 88 ? 10.928 4.159 -3.980 1.00 82.06 88 SER A C 1
ATOM 680 O O . SER A 1 88 ? 11.355 3.541 -3.002 1.00 82.06 88 SER A O 1
ATOM 682 N N . ALA A 1 89 ? 9.786 4.852 -3.929 1.00 74.50 89 ALA A N 1
ATOM 683 C CA . ALA A 1 89 ? 8.948 4.970 -2.731 1.00 74.50 89 ALA A CA 1
ATOM 684 C C . ALA A 1 89 ? 8.408 3.606 -2.246 1.00 74.50 89 ALA A C 1
ATOM 686 O O . ALA A 1 89 ? 8.358 3.314 -1.046 1.00 74.50 89 ALA A O 1
ATOM 687 N N . CYS A 1 90 ? 8.113 2.679 -3.160 1.00 70.12 90 CYS A N 1
ATOM 688 C CA . CYS A 1 90 ? 7.750 1.310 -2.795 1.00 70.12 90 CYS A CA 1
ATOM 689 C C . CYS A 1 90 ? 8.906 0.527 -2.141 1.00 70.12 90 CYS A C 1
ATOM 691 O O . CYS A 1 90 ? 8.663 -0.486 -1.481 1.00 70.12 90 CYS A O 1
ATOM 693 N N . LYS A 1 91 ? 10.158 1.005 -2.213 1.00 64.12 91 LYS A N 1
ATOM 694 C CA . LYS A 1 91 ? 11.314 0.413 -1.513 1.00 64.12 91 LYS A CA 1
ATOM 695 C C . LYS A 1 91 ? 11.446 0.853 -0.047 1.00 64.12 91 LYS A C 1
ATOM 697 O O . LYS A 1 91 ? 11.937 0.059 0.747 1.00 64.12 91 LYS A O 1
ATOM 702 N N . VAL A 1 92 ? 11.002 2.056 0.330 1.00 54.84 92 VAL A N 1
ATOM 703 C CA . VAL A 1 92 ? 11.266 2.632 1.667 1.00 54.84 92 VAL A CA 1
ATOM 704 C C . VAL A 1 92 ? 10.232 2.210 2.725 1.00 54.84 92 VAL A C 1
ATOM 706 O O . VAL A 1 92 ? 9.033 2.213 2.460 1.00 54.84 92 VAL A O 1
ATOM 709 N N . ASN A 1 93 ? 10.734 1.782 3.891 1.00 53.34 93 ASN A N 1
ATOM 710 C CA . ASN A 1 93 ? 10.053 1.387 5.137 1.00 53.34 93 ASN A CA 1
ATOM 711 C C . ASN A 1 93 ? 8.873 0.405 5.010 1.00 53.34 93 ASN A C 1
ATOM 713 O O . ASN A 1 93 ? 7.709 0.788 4.949 1.00 53.34 93 ASN A O 1
ATOM 717 N N . LYS A 1 94 ? 9.199 -0.897 5.016 1.00 63.56 94 LYS A N 1
ATOM 718 C CA . LYS A 1 94 ? 8.251 -2.030 5.060 1.00 63.56 94 LYS A CA 1
ATOM 719 C C . LYS A 1 94 ? 7.763 -2.390 6.476 1.00 63.56 94 LYS A C 1
ATOM 721 O O . LYS A 1 94 ? 7.229 -3.476 6.667 1.00 63.56 94 LYS A O 1
ATOM 726 N N . VAL A 1 95 ? 7.985 -1.538 7.470 1.00 71.31 95 VAL A N 1
ATOM 727 C CA . VAL A 1 95 ? 7.595 -1.818 8.858 1.00 71.31 95 VAL A CA 1
ATOM 728 C C . VAL A 1 95 ? 6.430 -0.924 9.252 1.00 71.31 95 VAL A C 1
ATOM 730 O O . VAL A 1 95 ? 6.416 0.257 8.896 1.00 71.31 95 VAL A O 1
ATOM 733 N N . CYS A 1 96 ? 5.455 -1.486 9.966 1.00 79.88 96 CYS A N 1
ATOM 734 C CA . CYS A 1 96 ? 4.490 -0.671 10.688 1.00 79.88 96 CYS A CA 1
ATOM 735 C C . CYS A 1 96 ? 5.230 0.007 11.852 1.00 79.88 96 CYS A C 1
ATOM 737 O O . CYS A 1 96 ? 5.828 -0.700 12.662 1.00 79.88 96 CYS A O 1
ATOM 739 N N . PRO A 1 97 ? 5.243 1.347 11.941 1.00 79.88 97 PRO A N 1
ATOM 740 C CA . PRO A 1 97 ? 5.880 2.044 13.054 1.00 79.88 97 PRO A CA 1
ATOM 741 C C . PRO A 1 97 ? 4.989 2.120 14.307 1.00 79.88 97 PRO A C 1
ATOM 743 O O . PRO A 1 97 ? 5.445 2.625 15.327 1.00 79.88 97 PRO A O 1
ATOM 746 N N . LEU A 1 98 ? 3.730 1.667 14.237 1.00 83.94 98 LEU A N 1
ATOM 747 C CA . LEU A 1 98 ? 2.830 1.621 15.388 1.00 83.94 98 LEU A CA 1
ATOM 748 C C . LEU A 1 98 ? 3.103 0.375 16.233 1.00 83.94 98 LEU A C 1
ATOM 750 O O . LEU A 1 98 ? 3.257 -0.731 15.711 1.00 83.94 98 LEU A O 1
ATOM 754 N N . THR A 1 99 ? 3.097 0.558 17.549 1.00 85.00 99 THR A N 1
ATOM 755 C CA . THR A 1 99 ? 3.162 -0.541 18.512 1.00 85.00 99 THR A CA 1
ATOM 756 C C . THR A 1 99 ? 1.749 -0.904 18.941 1.00 85.00 99 THR A C 1
ATOM 758 O O . THR A 1 99 ? 1.122 -0.173 19.704 1.00 85.00 99 THR A O 1
ATOM 761 N N . PHE A 1 100 ? 1.257 -2.047 18.471 1.00 87.44 100 PHE A N 1
ATOM 762 C CA . PHE A 1 100 ? -0.047 -2.569 18.869 1.00 87.44 100 PHE A CA 1
ATOM 763 C C . PHE A 1 100 ? 0.059 -3.365 20.172 1.00 87.44 100 PHE A C 1
ATOM 765 O O . PHE A 1 100 ? 0.836 -4.317 20.264 1.00 87.44 100 PHE A O 1
ATOM 772 N N . LYS A 1 101 ? -0.746 -2.996 21.174 1.00 91.19 101 LYS A N 1
ATOM 773 C CA . LYS A 1 101 ? -1.023 -3.854 22.340 1.00 91.19 101 LYS A CA 1
ATOM 774 C C . LYS A 1 101 ? -2.072 -4.899 21.967 1.00 91.19 101 LYS A C 1
ATOM 776 O O . LYS A 1 101 ? -2.767 -4.733 20.972 1.00 91.19 101 LYS A O 1
ATOM 781 N N . GLU A 1 102 ? -2.231 -5.963 22.744 1.00 92.19 102 GLU A N 1
ATOM 782 C CA . GLU A 1 102 ? -3.323 -6.909 22.493 1.00 92.19 102 GLU A CA 1
ATOM 783 C C . GLU A 1 102 ? -4.691 -6.189 22.562 1.00 92.19 102 GLU A C 1
ATOM 785 O O . GLU A 1 102 ? -4.982 -5.548 23.572 1.00 92.19 102 GLU A O 1
ATOM 790 N N . PRO A 1 103 ? -5.523 -6.230 21.503 1.00 93.62 103 PRO A N 1
ATOM 791 C CA . PRO A 1 103 ? -6.782 -5.492 21.448 1.00 93.62 103 PRO A CA 1
ATOM 792 C C . PRO A 1 103 ? -7.927 -6.301 22.072 1.00 93.62 103 PRO A C 1
ATOM 794 O O . PRO A 1 103 ? -8.949 -6.537 21.427 1.00 93.62 103 PRO A O 1
ATOM 797 N N . SER A 1 104 ? -7.747 -6.777 23.306 1.00 94.75 104 SER A N 1
ATOM 798 C CA . SER A 1 104 ? -8.668 -7.716 23.963 1.00 94.75 104 SER A CA 1
ATOM 799 C C . SER A 1 104 ? -10.091 -7.161 24.072 1.00 94.75 104 SER A C 1
ATOM 801 O O . SER A 1 104 ? -11.045 -7.884 23.787 1.00 94.75 104 SER A O 1
ATOM 803 N N . ASP A 1 105 ? -10.236 -5.871 24.387 1.00 94.69 105 ASP A N 1
ATOM 804 C CA . ASP A 1 105 ? -11.543 -5.211 24.495 1.00 94.69 105 ASP A CA 1
ATOM 805 C C . ASP A 1 105 ? -12.264 -5.161 23.146 1.00 94.69 105 ASP A C 1
ATOM 807 O O . ASP A 1 105 ? -13.436 -5.525 23.057 1.00 94.69 105 ASP A O 1
ATOM 811 N N . VAL A 1 106 ? -11.539 -4.809 22.076 1.00 95.56 106 VAL A N 1
ATOM 812 C CA . VAL A 1 106 ? -12.072 -4.794 20.705 1.00 95.56 106 VAL A CA 1
ATOM 813 C C . VAL A 1 106 ? -12.487 -6.203 20.293 1.00 95.56 106 VAL A C 1
ATOM 815 O O . VAL A 1 106 ? -13.578 -6.399 19.764 1.00 95.56 106 VAL A O 1
ATOM 818 N N . ILE A 1 107 ? -11.648 -7.209 20.562 1.00 95.94 107 ILE A N 1
ATOM 819 C CA . ILE A 1 107 ? -11.954 -8.610 20.251 1.00 95.94 107 ILE A CA 1
ATOM 820 C C . ILE A 1 107 ? -13.226 -9.050 20.979 1.00 95.94 107 ILE A C 1
ATOM 822 O O . ILE A 1 107 ? -14.098 -9.649 20.352 1.00 95.94 107 ILE A O 1
ATOM 826 N N . ALA A 1 108 ? -13.358 -8.740 22.269 1.00 95.19 108 ALA A N 1
ATOM 827 C CA . ALA A 1 108 ? -14.499 -9.155 23.076 1.00 95.19 108 ALA A CA 1
ATOM 828 C C . ALA A 1 108 ? -15.830 -8.631 22.518 1.00 95.19 108 ALA A C 1
ATOM 830 O O . ALA A 1 108 ? -16.803 -9.383 22.463 1.00 95.19 108 ALA A O 1
ATOM 831 N N . VAL A 1 109 ? -15.866 -7.374 22.064 1.00 95.19 109 VAL A N 1
ATOM 832 C CA . VAL A 1 109 ? -17.103 -6.749 21.566 1.00 95.19 109 VAL A CA 1
ATOM 833 C C . VAL A 1 109 ? -17.340 -6.940 20.068 1.00 95.19 109 VAL A C 1
ATOM 835 O O . VAL A 1 109 ? -18.480 -6.838 19.625 1.00 95.19 109 VAL A O 1
ATOM 838 N N . CYS A 1 110 ? -16.297 -7.216 19.280 1.00 95.25 110 CYS A N 1
ATOM 839 C CA . CYS A 1 110 ? -16.392 -7.383 17.826 1.00 95.25 110 CYS A CA 1
ATOM 840 C C . CYS A 1 110 ? -16.444 -8.852 17.373 1.00 95.25 110 CYS A C 1
ATOM 842 O O . CYS A 1 110 ? -16.619 -9.133 16.185 1.00 95.25 110 CYS A O 1
ATOM 844 N N . LYS A 1 111 ? -16.292 -9.823 18.279 1.00 91.62 111 LYS A N 1
ATOM 845 C CA . LYS A 1 111 ? -16.408 -11.243 17.931 1.00 91.62 111 LYS A CA 1
ATOM 846 C C . LYS A 1 111 ? -17.852 -11.578 17.539 1.00 91.62 111 LYS A C 1
ATOM 848 O O . LYS A 1 111 ? -18.774 -11.355 18.313 1.00 91.62 111 LYS A O 1
ATOM 853 N N . ASN A 1 112 ? -18.034 -12.157 16.349 1.00 86.81 112 ASN A N 1
ATOM 854 C CA . ASN A 1 112 ? -19.337 -12.567 15.797 1.00 86.81 112 ASN A CA 1
ATOM 855 C C . ASN A 1 112 ? -20.358 -11.429 15.593 1.00 86.81 112 ASN A C 1
ATOM 857 O O . ASN A 1 112 ? -21.563 -11.656 15.686 1.00 86.81 112 ASN A O 1
ATOM 861 N N . VAL A 1 113 ? -19.899 -10.208 15.309 1.00 88.31 113 VAL A N 1
ATOM 862 C CA . VAL A 1 113 ? -20.801 -9.075 15.053 1.00 88.31 113 VAL A CA 1
ATOM 863 C C . VAL A 1 113 ? -21.348 -9.055 13.625 1.00 88.31 113 VAL A C 1
ATOM 865 O O . VAL A 1 113 ? -20.660 -9.429 12.671 1.00 88.31 113 VAL A O 1
ATOM 868 N N . ALA A 1 114 ? -22.571 -8.540 13.492 1.00 85.12 114 ALA A N 1
ATOM 869 C CA . ALA A 1 114 ? -23.221 -8.173 12.237 1.00 85.12 114 ALA A CA 1
ATOM 870 C C . ALA A 1 114 ? -23.558 -6.671 12.236 1.00 85.12 114 ALA A C 1
ATOM 872 O O . ALA A 1 114 ? -23.523 -6.018 13.281 1.00 85.12 114 ALA A O 1
ATOM 873 N N . ALA A 1 115 ? -23.870 -6.114 11.065 1.00 81.81 115 ALA A N 1
ATOM 874 C CA . ALA A 1 115 ? -24.244 -4.709 10.945 1.00 81.81 115 ALA A CA 1
ATOM 875 C C . ALA A 1 115 ? -25.674 -4.435 11.456 1.00 81.81 115 ALA A C 1
ATOM 877 O O . ALA A 1 115 ? -26.566 -5.236 11.167 1.00 81.81 115 ALA A O 1
ATOM 878 N N . PRO A 1 116 ? -25.924 -3.289 12.124 1.00 84.69 116 PRO A N 1
ATOM 879 C CA . PRO A 1 116 ? -24.954 -2.319 12.654 1.00 84.69 116 PRO A CA 1
ATOM 880 C C . PRO A 1 116 ? -24.390 -2.741 14.027 1.00 84.69 116 PRO A C 1
ATOM 882 O O . PRO A 1 116 ? -25.077 -3.389 14.812 1.00 84.69 116 PRO A O 1
ATOM 885 N N . SER A 1 117 ? -23.159 -2.325 14.359 1.00 89.69 117 SER A N 1
ATOM 886 C CA . SER A 1 117 ? -22.525 -2.643 15.654 1.00 89.69 117 SER A CA 1
ATOM 887 C C . SER A 1 117 ? -21.842 -1.418 16.291 1.00 89.69 117 SER A C 1
ATOM 889 O O . SER A 1 117 ? -20.619 -1.279 16.228 1.00 89.69 117 SER A O 1
ATOM 891 N N . PRO A 1 118 ? -22.608 -0.503 16.919 1.00 93.00 118 PRO A N 1
ATOM 892 C CA . PRO A 1 118 ? -22.067 0.752 17.448 1.00 93.00 118 PRO A CA 1
ATOM 893 C C . PRO A 1 118 ? -21.043 0.536 18.570 1.00 93.00 118 PRO A C 1
ATOM 895 O O . PRO A 1 118 ? -20.048 1.252 18.635 1.00 93.00 118 PRO A O 1
ATOM 898 N N . THR A 1 119 ? -21.236 -0.473 19.424 1.00 94.50 119 THR A N 1
ATOM 899 C CA . THR A 1 119 ? -20.293 -0.800 20.505 1.00 94.50 119 THR A CA 1
ATOM 900 C C . THR A 1 119 ? -18.952 -1.289 19.957 1.00 94.50 119 THR A C 1
ATOM 902 O O . THR A 1 119 ? -17.907 -0.839 20.424 1.00 94.50 119 THR A O 1
ATOM 905 N N . CYS A 1 120 ? -18.971 -2.152 18.931 1.00 95.75 120 CYS A N 1
ATOM 906 C CA . CYS A 1 120 ? -17.753 -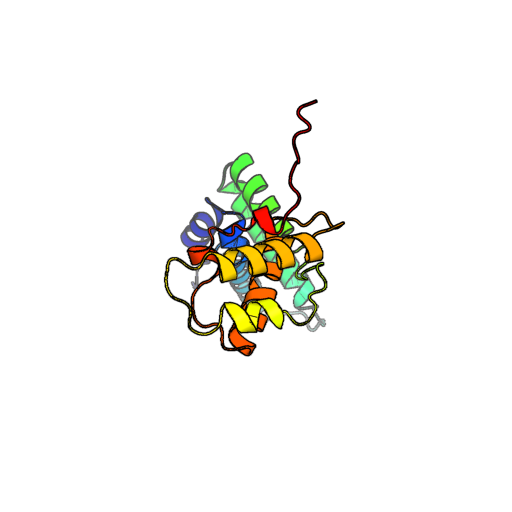2.593 18.253 1.00 95.75 120 CYS A CA 1
ATOM 907 C C . CYS A 1 120 ? -17.030 -1.411 17.601 1.00 95.75 120 CYS A C 1
ATOM 909 O O . CYS A 1 120 ? -15.842 -1.216 17.845 1.00 95.75 120 CYS A O 1
ATOM 911 N N . CYS A 1 121 ? -17.749 -0.572 16.850 1.00 95.81 121 CYS A N 1
ATOM 912 C CA . CYS A 1 121 ? -17.146 0.571 16.169 1.00 95.81 121 CYS A CA 1
ATOM 913 C C . CYS A 1 121 ? -16.595 1.621 17.136 1.00 95.81 121 CYS A C 1
ATOM 915 O O . CYS A 1 121 ? -15.507 2.145 16.913 1.00 95.81 121 CYS A O 1
ATOM 917 N N . SER A 1 122 ? -17.283 1.882 18.251 1.00 95.50 122 SER A N 1
ATOM 918 C CA . SER A 1 122 ? -16.768 2.774 19.291 1.00 95.50 122 SER A CA 1
ATOM 919 C C . SER A 1 122 ? -15.477 2.231 19.906 1.00 95.50 122 SER A C 1
ATOM 921 O O . SER A 1 122 ? -14.508 2.974 20.013 1.00 95.50 122 SER A O 1
ATOM 923 N N . SER A 1 123 ? -15.440 0.946 20.279 1.00 95.88 123 SER A N 1
ATOM 924 C CA . SER A 1 123 ? -14.243 0.323 20.863 1.00 95.88 123 SER A CA 1
ATOM 925 C C . SER A 1 123 ? -13.067 0.308 19.879 1.00 95.88 123 SER A C 1
ATOM 927 O O . SER A 1 123 ? -11.944 0.656 20.245 1.00 95.88 123 SER A O 1
ATOM 929 N N . LEU A 1 124 ? -13.337 -0.021 18.612 1.00 94.81 124 LEU A N 1
ATOM 930 C CA . LEU A 1 124 ? -12.354 -0.013 17.532 1.00 94.81 124 LEU A CA 1
ATOM 931 C C . LEU A 1 124 ? -11.740 1.380 17.337 1.00 94.81 124 LEU A C 1
ATOM 933 O O . LEU A 1 124 ? -10.516 1.512 17.324 1.00 94.81 124 LEU A O 1
ATOM 937 N N . ASN A 1 125 ? -12.577 2.414 17.233 1.00 92.62 125 ASN A N 1
ATOM 938 C CA . ASN A 1 125 ? -12.127 3.789 17.019 1.00 92.62 125 ASN A CA 1
ATOM 939 C C . ASN A 1 125 ? -11.316 4.317 18.208 1.00 92.62 125 ASN A C 1
ATOM 941 O O . ASN A 1 125 ? -10.283 4.954 18.004 1.00 92.62 125 ASN A O 1
ATOM 945 N N . THR A 1 126 ? -11.721 4.005 19.444 1.00 92.50 126 THR A N 1
ATOM 946 C CA . THR A 1 126 ? -10.944 4.353 20.644 1.00 92.50 126 THR A CA 1
ATOM 947 C C . THR A 1 126 ? -9.563 3.699 20.622 1.00 92.50 126 THR A C 1
ATOM 949 O O . THR A 1 126 ? -8.560 4.388 20.806 1.00 92.50 126 THR A O 1
ATOM 952 N N . TYR A 1 127 ? -9.484 2.401 20.319 1.00 92.56 127 TYR A N 1
ATOM 953 C CA . TYR A 1 127 ? -8.210 1.682 20.265 1.00 92.56 127 TYR A CA 1
ATOM 954 C C . TYR A 1 127 ? -7.259 2.248 19.192 1.00 92.56 127 TYR A C 1
ATOM 956 O O . TYR A 1 127 ? -6.056 2.408 19.431 1.00 92.56 127 TYR A O 1
ATOM 964 N N . ILE A 1 128 ? -7.783 2.574 18.004 1.00 89.19 128 ILE A N 1
ATOM 965 C CA . ILE A 1 128 ? -6.997 3.188 16.923 1.00 89.19 128 ILE A CA 1
ATOM 966 C C . ILE A 1 128 ? -6.472 4.558 17.369 1.00 89.19 128 ILE A C 1
ATOM 968 O O . ILE A 1 128 ? -5.268 4.806 17.271 1.00 89.19 128 ILE A O 1
ATOM 972 N N . ALA A 1 129 ? -7.337 5.403 17.939 1.00 86.88 129 ALA A N 1
ATOM 973 C CA . ALA A 1 129 ? -6.958 6.729 18.418 1.00 86.88 129 ALA A CA 1
ATOM 974 C C . ALA A 1 129 ? -5.850 6.674 19.485 1.00 86.88 129 ALA A C 1
ATOM 976 O O . ALA A 1 129 ? -4.897 7.450 19.423 1.00 86.88 129 ALA A O 1
ATOM 977 N N . GLU A 1 130 ? -5.923 5.738 20.435 1.00 86.19 130 GLU A N 1
ATOM 978 C CA . GLU A 1 130 ? -4.882 5.531 21.452 1.00 86.19 130 GLU A CA 1
ATOM 979 C C . GLU A 1 130 ? -3.554 5.061 20.848 1.00 86.19 130 GLU A C 1
ATOM 981 O O . GLU A 1 130 ? -2.482 5.528 21.240 1.00 86.19 130 GLU A O 1
ATOM 986 N N . THR A 1 131 ? -3.613 4.165 19.861 1.00 84.06 131 THR A N 1
ATOM 987 C CA . THR A 1 131 ? -2.422 3.614 19.201 1.00 84.06 131 THR A CA 1
ATOM 988 C C . THR A 1 131 ? -1.686 4.670 18.369 1.00 84.06 131 THR A C 1
ATOM 990 O O . THR A 1 131 ? -0.459 4.648 18.259 1.00 84.06 131 THR A O 1
ATOM 993 N N . GLN A 1 132 ? -2.417 5.619 17.785 1.00 74.38 132 GLN A N 1
ATOM 994 C CA . GLN A 1 132 ? -1.876 6.611 16.859 1.00 74.38 132 GLN A CA 1
ATOM 995 C C . GLN A 1 132 ? -1.157 7.802 17.498 1.00 74.38 132 GLN A C 1
ATOM 997 O O . GLN A 1 132 ? -0.512 8.558 16.771 1.00 74.38 132 GLN A O 1
ATOM 1002 N N . GLN A 1 133 ? -1.265 7.998 18.815 1.00 63.47 133 GLN A N 1
ATOM 1003 C CA . GLN A 1 133 ? -1.144 9.293 19.503 1.00 63.47 133 GLN A CA 1
ATOM 1004 C C . GLN A 1 133 ? 0.162 10.114 19.361 1.00 63.47 133 GLN A C 1
ATOM 1006 O O . GLN A 1 133 ? 0.305 11.084 20.103 1.00 63.47 133 GLN A O 1
ATOM 1011 N N . LYS A 1 134 ? 1.116 9.799 18.464 1.00 55.00 134 LYS A N 1
ATOM 1012 C CA . LYS A 1 134 ? 2.336 10.608 18.230 1.00 55.00 134 LYS A CA 1
ATOM 1013 C C . LYS A 1 134 ? 3.166 10.300 16.970 1.00 55.00 134 LYS A C 1
ATOM 1015 O O . LYS A 1 134 ? 4.279 10.814 16.869 1.00 55.00 134 LYS A O 1
ATOM 1020 N N . ILE A 1 135 ? 2.698 9.483 16.019 1.00 65.44 135 ILE A N 1
ATOM 1021 C CA . ILE A 1 135 ? 3.543 9.052 14.886 1.00 65.44 135 ILE A CA 1
ATOM 1022 C C . ILE A 1 135 ? 2.899 9.428 13.551 1.00 65.44 135 ILE A C 1
ATOM 1024 O O . ILE A 1 135 ? 1.828 8.942 13.199 1.00 65.44 135 ILE A O 1
ATOM 1028 N N . LEU A 1 136 ? 3.592 10.267 12.777 1.00 69.06 136 LEU A N 1
ATOM 1029 C CA . LEU A 1 136 ? 3.235 10.520 11.385 1.00 69.06 136 LEU A CA 1
ATOM 1030 C C . LEU A 1 136 ? 3.594 9.283 10.556 1.00 69.06 136 LEU A C 1
ATOM 1032 O O . LEU A 1 136 ? 4.767 8.916 10.455 1.00 69.06 136 LEU A O 1
ATOM 1036 N N . ILE A 1 137 ? 2.588 8.639 9.967 1.00 76.12 137 ILE A N 1
ATOM 1037 C CA . ILE A 1 137 ? 2.787 7.465 9.114 1.00 76.12 137 ILE A CA 1
ATOM 1038 C C . ILE A 1 137 ? 2.351 7.764 7.685 1.00 76.12 137 ILE A C 1
ATOM 1040 O O . ILE A 1 137 ? 1.317 8.384 7.440 1.00 76.12 137 ILE A O 1
ATOM 1044 N N . THR A 1 138 ? 3.147 7.311 6.722 1.00 74.38 138 THR A N 1
ATOM 1045 C CA . THR A 1 138 ? 2.804 7.391 5.295 1.00 74.38 138 THR A CA 1
ATOM 1046 C C . THR A 1 138 ? 1.625 6.471 4.960 1.00 74.38 138 THR A C 1
ATOM 1048 O O . THR A 1 138 ? 1.429 5.461 5.635 1.00 74.38 138 THR A O 1
ATOM 1051 N N . ASN A 1 139 ? 0.903 6.725 3.859 1.00 74.31 139 ASN A N 1
ATOM 1052 C CA . ASN A 1 139 ? -0.176 5.836 3.375 1.00 74.31 139 ASN A CA 1
ATOM 1053 C C . ASN A 1 139 ? 0.271 4.367 3.276 1.00 74.31 139 ASN A C 1
ATOM 1055 O O . ASN A 1 139 ? -0.483 3.444 3.564 1.00 74.31 139 ASN A O 1
ATOM 1059 N N . LYS A 1 140 ? 1.534 4.141 2.904 1.00 71.62 140 LYS A N 1
ATOM 1060 C CA . LYS A 1 140 ? 2.114 2.802 2.812 1.00 71.62 140 LYS A CA 1
ATOM 1061 C C . LYS A 1 140 ? 2.293 2.147 4.183 1.00 71.62 140 LYS A C 1
ATOM 1063 O O . LYS A 1 140 ? 1.975 0.974 4.344 1.00 71.62 140 LYS A O 1
ATOM 1068 N N . GLN A 1 141 ? 2.802 2.890 5.162 1.00 78.00 141 GLN A N 1
ATOM 1069 C CA . GLN A 1 141 ? 2.924 2.399 6.535 1.00 78.00 141 GLN A CA 1
ATOM 1070 C C . GLN A 1 141 ? 1.544 2.161 7.157 1.00 78.00 141 GLN A C 1
ATOM 1072 O O . GLN A 1 141 ? 1.371 1.150 7.826 1.00 78.00 141 GLN A O 1
ATOM 1077 N N . ALA A 1 142 ? 0.558 3.016 6.862 1.00 82.75 142 ALA A N 1
ATOM 1078 C CA . ALA A 1 142 ? -0.831 2.833 7.279 1.00 82.75 142 ALA A CA 1
ATOM 1079 C C . ALA A 1 142 ? -1.411 1.501 6.790 1.00 82.75 142 ALA A C 1
ATOM 1081 O O . ALA A 1 142 ? -1.975 0.762 7.588 1.00 82.75 142 ALA A O 1
ATOM 1082 N N . ILE A 1 143 ? -1.180 1.126 5.525 1.00 81.06 143 ILE A N 1
ATOM 1083 C CA . ILE A 1 143 ? -1.602 -0.182 4.991 1.00 81.06 143 ILE A CA 1
ATOM 1084 C C . ILE A 1 143 ? -0.962 -1.338 5.764 1.00 81.06 143 ILE A C 1
ATOM 1086 O O . ILE A 1 143 ? -1.638 -2.309 6.104 1.00 81.06 143 ILE A O 1
ATOM 1090 N N . ILE A 1 144 ? 0.340 -1.252 6.046 1.00 82.25 144 ILE A N 1
ATOM 1091 C CA . ILE A 1 144 ? 1.060 -2.308 6.772 1.00 82.25 144 ILE A CA 1
ATOM 1092 C C . ILE A 1 144 ? 0.528 -2.416 8.207 1.00 82.25 144 ILE A C 1
ATOM 1094 O O . ILE A 1 144 ? 0.266 -3.522 8.675 1.00 82.25 144 ILE A O 1
ATOM 1098 N N . CYS A 1 145 ? 0.297 -1.284 8.872 1.00 85.56 145 CYS A N 1
ATOM 1099 C CA . CYS A 1 145 ? -0.276 -1.233 10.212 1.00 85.56 145 CYS A CA 1
ATOM 1100 C C . CYS A 1 145 ? -1.703 -1.782 10.271 1.00 85.56 145 CYS A C 1
ATOM 1102 O O . CYS A 1 145 ? -1.987 -2.629 11.113 1.00 85.56 145 CYS A O 1
ATOM 1104 N N . ALA A 1 146 ? -2.572 -1.378 9.343 1.00 88.81 146 ALA A N 1
ATOM 1105 C CA . ALA A 1 146 ? -3.929 -1.905 9.239 1.00 88.81 146 ALA A CA 1
ATOM 1106 C C . ALA A 1 146 ? -3.923 -3.417 8.959 1.00 88.81 146 ALA A C 1
ATOM 1108 O O . ALA A 1 146 ? -4.690 -4.172 9.548 1.00 88.81 146 ALA A O 1
ATOM 1109 N N . THR A 1 147 ? -3.003 -3.902 8.119 1.00 87.75 147 THR A N 1
ATOM 1110 C CA . THR A 1 147 ? -2.864 -5.343 7.846 1.00 87.75 147 THR A CA 1
ATOM 1111 C C . THR A 1 147 ? -2.438 -6.117 9.094 1.00 87.75 147 THR A C 1
ATOM 1113 O O . THR A 1 147 ? -3.004 -7.174 9.387 1.00 87.75 147 THR A O 1
ATOM 1116 N N . GLN A 1 148 ? -1.456 -5.596 9.835 1.00 89.44 148 GLN A N 1
ATOM 1117 C CA . GLN A 1 148 ? -0.976 -6.194 11.079 1.00 89.44 148 GLN A CA 1
ATOM 1118 C C . GLN A 1 148 ? -2.086 -6.241 12.133 1.00 89.44 148 GLN A C 1
ATOM 1120 O O . GLN A 1 148 ? -2.365 -7.311 12.674 1.00 89.44 148 GLN A O 1
ATOM 1125 N N . PHE A 1 149 ? -2.771 -5.120 12.363 1.00 92.19 149 PHE A N 1
ATOM 1126 C CA . PHE A 1 149 ? -3.881 -5.042 13.306 1.00 92.19 149 PHE A CA 1
ATOM 1127 C C . PHE A 1 149 ? -5.040 -5.968 12.911 1.00 92.19 149 PHE A C 1
ATOM 1129 O O . PHE A 1 149 ? -5.529 -6.741 13.734 1.00 92.19 149 PHE A O 1
ATOM 1136 N N . GLY A 1 150 ? -5.408 -6.003 11.629 1.00 90.94 150 GLY A N 1
ATOM 1137 C CA . GLY A 1 150 ? -6.429 -6.916 11.118 1.00 90.94 150 GLY A CA 1
ATOM 1138 C C . GLY A 1 150 ? -6.057 -8.390 11.305 1.00 90.94 150 GLY A C 1
ATOM 1139 O O . GLY A 1 150 ? -6.929 -9.227 11.534 1.00 90.94 150 GLY A O 1
ATOM 1140 N N . SER A 1 151 ? -4.765 -8.731 11.260 1.00 90.50 151 SER A N 1
ATOM 1141 C CA . SER A 1 151 ? -4.296 -10.081 11.588 1.00 90.50 151 SER A CA 1
ATOM 1142 C C . SER A 1 151 ? -4.452 -10.411 13.073 1.00 90.50 151 SER A C 1
ATOM 1144 O O . SER A 1 151 ? -4.813 -11.541 13.393 1.00 90.50 151 SER A O 1
ATOM 1146 N N . MET A 1 152 ? -4.213 -9.448 13.969 1.00 93.25 152 MET A N 1
ATOM 1147 C CA . MET A 1 152 ? -4.426 -9.629 15.412 1.00 93.25 152 MET A CA 1
ATOM 1148 C C . MET A 1 152 ? -5.907 -9.876 15.720 1.00 93.25 152 MET A C 1
ATOM 1150 O O . MET A 1 152 ? -6.237 -10.823 16.429 1.00 93.25 152 MET A O 1
ATOM 1154 N N . LEU A 1 153 ? -6.804 -9.090 15.116 1.00 94.38 153 LEU A N 1
ATOM 1155 C CA . LEU A 1 153 ? -8.255 -9.246 15.271 1.00 94.38 153 LEU A CA 1
ATOM 1156 C C . LEU A 1 153 ? -8.748 -10.617 14.785 1.00 94.38 153 LEU A C 1
ATOM 1158 O O . LEU A 1 153 ? -9.482 -11.299 15.504 1.00 94.38 153 LEU A O 1
ATOM 1162 N N . ARG A 1 154 ? -8.290 -11.069 13.607 1.00 92.25 154 ARG A N 1
ATOM 1163 C CA . ARG A 1 154 ? -8.598 -12.421 13.109 1.00 92.25 154 ARG A CA 1
ATOM 1164 C C . ARG A 1 154 ? -8.053 -13.511 14.027 1.00 92.25 154 ARG A C 1
ATOM 1166 O O . ARG A 1 154 ? -8.753 -14.489 14.269 1.00 92.25 154 ARG A O 1
ATOM 1173 N N . GLY A 1 155 ? -6.850 -13.329 14.576 1.00 90.50 155 GLY A N 1
ATOM 1174 C CA . GLY A 1 155 ? -6.284 -14.224 15.590 1.00 90.50 155 GLY A CA 1
ATOM 1175 C C . GLY A 1 155 ? -7.156 -14.335 16.848 1.00 90.50 155 GLY A C 1
ATOM 1176 O O . GLY A 1 155 ? -7.261 -15.414 17.421 1.00 90.50 155 GLY A O 1
ATOM 1177 N N . GLY A 1 156 ? -7.849 -13.254 17.223 1.00 90.44 156 GLY A N 1
ATOM 1178 C CA . GLY A 1 156 ? -8.842 -13.221 18.306 1.00 90.44 156 GLY A CA 1
ATOM 1179 C C . GLY A 1 156 ? -10.234 -13.769 17.949 1.00 90.44 156 GLY A C 1
ATOM 1180 O O . GLY A 1 156 ? -11.105 -13.863 18.817 1.00 90.44 156 GLY A O 1
ATOM 1181 N N . GLY A 1 157 ? -10.472 -14.149 16.689 1.00 91.44 157 GLY A N 1
ATOM 1182 C CA . GLY A 1 157 ? -11.755 -14.670 16.205 1.00 91.44 157 GLY A CA 1
ATOM 1183 C C . GLY A 1 157 ? -12.733 -13.614 15.679 1.00 91.44 157 GLY A C 1
ATOM 1184 O O . GLY A 1 157 ? -13.911 -13.919 15.492 1.00 91.44 157 GLY A O 1
ATOM 1185 N N . VAL A 1 158 ? -12.280 -12.383 15.422 1.00 93.06 158 VAL A N 1
ATOM 1186 C CA . VAL A 1 158 ? -13.073 -11.366 14.714 1.00 93.06 158 VAL A CA 1
ATOM 1187 C C . VAL A 1 158 ? -12.999 -11.653 13.212 1.00 93.06 158 VAL A C 1
ATOM 1189 O O . VAL A 1 158 ? -12.014 -11.329 12.549 1.00 93.06 158 VAL A O 1
ATOM 1192 N N . MET A 1 159 ? -14.029 -12.318 12.685 1.00 88.06 159 MET A N 1
ATOM 1193 C CA . MET A 1 159 ? -14.085 -12.752 11.280 1.00 88.06 159 MET A CA 1
ATOM 1194 C C . MET A 1 159 ? -14.738 -11.725 10.348 1.00 88.06 159 MET A C 1
ATOM 1196 O O . MET A 1 159 ? -14.468 -11.728 9.148 1.00 88.06 159 MET A O 1
ATOM 1200 N N . THR A 1 160 ? -15.584 -10.847 10.890 1.00 89.81 160 THR A N 1
ATOM 1201 C CA . THR A 1 160 ? -16.238 -9.771 10.139 1.00 89.81 160 THR A CA 1
ATOM 1202 C C . THR A 1 160 ? -15.214 -8.706 9.745 1.00 89.81 160 THR A C 1
ATOM 1204 O O . THR A 1 160 ? -14.306 -8.392 10.518 1.00 89.81 160 THR A O 1
ATOM 1207 N N . ASN A 1 161 ? -15.362 -8.119 8.554 1.00 90.75 161 ASN A N 1
ATOM 1208 C CA . ASN A 1 161 ? -14.551 -6.980 8.132 1.00 90.75 161 ASN A CA 1
ATOM 1209 C C . ASN A 1 161 ? -14.949 -5.724 8.925 1.00 90.75 161 ASN A C 1
ATOM 1211 O O . ASN A 1 161 ? -15.772 -4.928 8.481 1.00 90.75 161 ASN A O 1
ATOM 1215 N N . VAL A 1 162 ? -14.388 -5.564 10.126 1.00 92.12 162 VAL A N 1
ATOM 1216 C CA . VAL A 1 162 ? -14.746 -4.453 11.020 1.00 92.12 162 VAL A CA 1
ATOM 1217 C C . VAL A 1 162 ? -14.328 -3.086 10.482 1.00 92.12 162 VAL A C 1
ATOM 1219 O O . VAL A 1 162 ? -14.930 -2.093 10.865 1.00 92.12 162 VAL A O 1
ATOM 1222 N N . TYR A 1 163 ? -13.351 -3.021 9.570 1.00 91.75 163 TYR A N 1
ATOM 1223 C CA . TYR A 1 163 ? -12.990 -1.761 8.918 1.00 91.75 163 TYR A CA 1
ATOM 1224 C C . TYR A 1 163 ? -14.120 -1.260 8.024 1.00 91.75 163 TYR A C 1
ATOM 1226 O O . TYR A 1 163 ? -14.520 -0.111 8.129 1.00 91.75 163 TYR A O 1
ATOM 1234 N N . GLU A 1 164 ? -14.697 -2.144 7.214 1.00 91.38 164 GLU A N 1
ATOM 1235 C CA . GLU A 1 164 ? -15.849 -1.818 6.368 1.00 91.38 164 GLU A CA 1
ATOM 1236 C C . GLU A 1 164 ? -17.120 -1.585 7.192 1.00 91.38 164 GLU A C 1
ATOM 1238 O O . GLU A 1 164 ? -17.868 -0.652 6.924 1.00 91.38 164 GLU A O 1
ATOM 1243 N N . LEU A 1 165 ? -17.343 -2.389 8.238 1.00 90.81 165 LEU A N 1
ATOM 1244 C CA . LEU A 1 165 ? -18.494 -2.239 9.134 1.00 90.81 165 LEU A CA 1
ATOM 1245 C C . LEU A 1 165 ? -18.529 -0.876 9.840 1.00 90.81 165 LEU A C 1
ATOM 1247 O O . LEU A 1 165 ? -19.609 -0.347 10.096 1.00 90.81 165 LEU A O 1
ATOM 1251 N N . CYS A 1 166 ? -17.358 -0.358 10.204 1.00 92.12 166 CYS A N 1
ATOM 1252 C CA . CYS A 1 166 ? -17.209 0.831 11.035 1.00 92.12 166 CYS A CA 1
ATOM 1253 C C . CYS A 1 166 ? -16.704 2.056 10.270 1.00 92.12 166 CYS A C 1
ATOM 1255 O O . CYS A 1 166 ? -16.378 3.051 10.911 1.00 92.12 166 CYS A O 1
ATOM 1257 N N . ASP A 1 167 ? -16.649 1.973 8.937 1.00 91.00 167 ASP A N 1
ATOM 1258 C CA . ASP A 1 167 ? -16.165 3.039 8.051 1.00 91.00 167 ASP A CA 1
ATOM 1259 C C . ASP A 1 167 ? -14.754 3.537 8.427 1.00 91.00 167 ASP A C 1
ATOM 1261 O O . ASP A 1 167 ? -14.476 4.733 8.462 1.00 91.00 167 ASP A O 1
ATOM 1265 N N . VAL A 1 168 ? -13.861 2.596 8.762 1.00 88.88 168 VAL A N 1
ATOM 1266 C CA . VAL A 1 168 ? -12.459 2.878 9.100 1.00 88.88 168 VAL A CA 1
ATOM 1267 C C . VAL A 1 168 ? -11.616 2.858 7.833 1.00 88.88 168 VAL A C 1
ATOM 1269 O O . VAL A 1 168 ? -11.440 1.825 7.181 1.00 88.88 168 VAL A O 1
ATOM 1272 N N . ASP A 1 169 ? -11.011 3.998 7.543 1.00 84.25 169 ASP A N 1
ATOM 1273 C CA . ASP A 1 169 ? -10.140 4.236 6.410 1.00 84.25 169 ASP A CA 1
ATOM 1274 C C . ASP A 1 169 ? -8.653 4.158 6.785 1.00 84.25 169 ASP A C 1
ATOM 1276 O O . ASP A 1 169 ? -8.226 4.317 7.927 1.00 84.25 169 ASP A O 1
ATOM 1280 N N . LEU A 1 170 ? -7.797 4.025 5.767 1.00 77.19 170 LEU A N 1
ATOM 1281 C CA . LEU A 1 170 ? -6.338 4.119 5.937 1.00 77.19 170 LEU A CA 1
ATOM 1282 C C . LEU A 1 170 ? -5.890 5.464 6.529 1.00 77.19 170 LEU A C 1
ATOM 1284 O O . LEU A 1 170 ? -4.838 5.539 7.169 1.00 77.19 170 LEU A O 1
ATOM 1288 N N . LYS A 1 171 ? -6.676 6.522 6.304 1.00 77.00 171 LYS A N 1
ATOM 1289 C CA . LYS A 1 171 ? -6.444 7.843 6.893 1.00 77.00 171 LYS A CA 1
ATOM 1290 C C . LYS A 1 171 ? -6.617 7.810 8.413 1.00 77.00 171 LYS A C 1
ATOM 1292 O O . LYS A 1 171 ? -5.883 8.499 9.097 1.00 77.00 171 LYS A O 1
ATOM 1297 N N . ASP A 1 172 ? -7.445 6.920 8.953 1.00 76.50 172 ASP A N 1
ATOM 1298 C CA . ASP A 1 172 ? -7.619 6.772 10.401 1.00 76.50 172 ASP A CA 1
ATOM 1299 C C . ASP A 1 172 ? -6.430 6.065 11.048 1.00 76.50 172 ASP A C 1
ATOM 1301 O O . ASP A 1 172 ? -6.339 6.002 12.261 1.00 76.50 172 ASP A O 1
ATOM 1305 N N . PHE A 1 173 ? -5.468 5.580 10.256 1.00 73.56 173 PHE A N 1
ATOM 1306 C CA . PHE A 1 173 ? -4.150 5.176 10.738 1.00 73.56 173 PHE A CA 1
ATOM 1307 C C . PHE A 1 173 ? -3.085 6.261 10.503 1.00 73.56 173 PHE A C 1
ATOM 1309 O O . PHE A 1 173 ? -2.052 6.228 11.167 1.00 73.56 173 PHE A O 1
ATOM 1316 N N . SER A 1 174 ? -3.342 7.296 9.694 1.00 66.94 174 SER A N 1
ATOM 1317 C CA . SER A 1 174 ? -2.400 8.375 9.356 1.00 66.94 174 SER A CA 1
ATOM 1318 C C . SER A 1 174 ? -2.856 9.751 9.857 1.00 66.94 174 SER A C 1
ATOM 1320 O O . SER A 1 174 ? -3.867 10.281 9.418 1.00 66.94 174 SER A O 1
ATOM 1322 N N . ILE A 1 175 ? -2.051 10.418 10.691 1.00 63.16 175 ILE A N 1
ATOM 1323 C CA . ILE A 1 175 ? -2.256 11.844 10.993 1.00 63.16 175 ILE A CA 1
ATOM 1324 C C . ILE A 1 175 ? -1.821 12.661 9.763 1.00 63.16 175 ILE A C 1
ATOM 1326 O O . ILE A 1 175 ? -0.714 13.194 9.714 1.00 63.16 175 ILE A O 1
ATOM 1330 N N . GLN A 1 176 ? -2.653 12.734 8.728 1.00 47.84 176 GLN A N 1
ATOM 1331 C CA . GLN A 1 176 ? -2.491 13.720 7.663 1.00 47.84 176 GLN A CA 1
ATOM 1332 C C . GLN A 1 176 ? -3.470 14.860 7.901 1.00 47.84 176 GLN A C 1
ATOM 1334 O O . GLN A 1 176 ? -4.617 14.810 7.481 1.00 47.84 176 GLN A O 1
ATOM 1339 N N . GLY A 1 177 ? -2.967 15.887 8.591 1.00 43.44 177 GLY A N 1
ATOM 1340 C CA . GLY A 1 177 ? -3.572 17.212 8.648 1.00 43.44 177 GLY A CA 1
ATOM 1341 C C . GLY A 1 177 ? -4.881 17.279 9.424 1.00 43.44 177 GLY A C 1
ATOM 1342 O O . GLY A 1 177 ? -5.950 17.356 8.828 1.00 43.44 177 GLY A O 1
ATOM 1343 N N . ILE A 1 178 ? -4.791 17.421 10.751 1.00 38.56 178 ILE A N 1
ATOM 1344 C CA . ILE A 1 178 ? -5.752 18.304 11.420 1.00 38.56 178 ILE A CA 1
ATOM 1345 C C . ILE A 1 178 ? -5.505 19.681 10.802 1.00 38.56 178 ILE A C 1
ATOM 1347 O O . ILE A 1 178 ? -4.532 20.356 11.139 1.00 38.56 178 ILE A O 1
ATOM 1351 N N . TYR A 1 179 ? -6.335 20.063 9.833 1.00 37.38 179 TYR A N 1
ATOM 1352 C CA . TYR A 1 179 ? -6.490 21.463 9.487 1.00 37.38 179 TYR A CA 1
ATOM 1353 C C . TYR A 1 179 ? -7.008 22.148 10.748 1.00 37.38 179 TYR A C 1
ATOM 1355 O O . TYR A 1 179 ? -8.138 21.931 11.180 1.00 37.38 179 TYR A O 1
ATOM 1363 N N . THR A 1 180 ? -6.132 22.925 11.374 1.00 34.56 180 THR A N 1
ATOM 1364 C CA . THR A 1 180 ? -6.492 23.921 12.372 1.00 34.56 180 THR A CA 1
ATOM 1365 C C . THR A 1 180 ? -7.461 24.902 11.719 1.00 34.56 180 THR A C 1
ATOM 1367 O O . THR A 1 180 ? -7.031 25.795 10.992 1.00 34.56 180 THR A O 1
ATOM 1370 N N . TYR A 1 181 ? -8.758 24.734 11.955 1.00 36.94 181 TYR A N 1
ATOM 1371 C CA . TYR A 1 181 ? -9.684 25.857 11.918 1.00 36.94 181 TYR A CA 1
ATOM 1372 C C . TYR A 1 181 ? -9.655 26.470 13.316 1.00 36.94 181 TYR A C 1
ATOM 1374 O O . TYR A 1 181 ? -10.289 25.958 14.239 1.00 36.94 181 TYR A O 1
ATOM 1382 N N . ALA A 1 182 ? -8.801 27.483 13.467 1.00 34.25 182 ALA A N 1
ATOM 1383 C CA . ALA A 1 182 ? -8.953 28.500 14.498 1.00 34.25 182 ALA A CA 1
ATOM 1384 C C . ALA A 1 182 ? -9.908 29.576 13.972 1.00 34.25 182 ALA A C 1
ATOM 1386 O O . ALA A 1 182 ? -9.826 29.866 12.754 1.00 34.25 182 ALA A O 1
#

Organism: Pisum sativum (NCBI:txid3888)